Protein AF-A0A4R6L463-F1 (afdb_monomer_lite)

Secondary structure (DSSP, 8-state):
-TTGGGT--EEEEEEEEE-TT--SSTTTT--EEEEEEEEE-SSSEEEEEEEEE---BTTB--GGGSPB-GGG-SB-TTS-B-SS-TTEEEESSHHHHHHHHHHHH---TT--EEGGGHHHHHHHHHHHH-

pLDDT: mean 81.44, std 11.11, range [51.94, 94.31]

Radius of gyration: 14.87 Å; chains: 1; bounding box: 33×33×38 Å

Structure (mmCIF, N/CA/C/O backbone):
data_AF-A0A4R6L463-F1
#
_entry.id   AF-A0A4R6L463-F1
#
loop_
_atom_site.group_PDB
_atom_site.id
_atom_site.type_symbol
_atom_site.label_atom_id
_atom_site.label_alt_id
_atom_site.label_comp_id
_atom_site.label_asym_id
_atom_site.label_entity_id
_atom_site.label_seq_id
_atom_site.pdbx_PDB_ins_code
_atom_site.Cartn_x
_atom_site.Cartn_y
_atom_site.Cartn_z
_atom_site.occupancy
_atom_site.B_iso_or_equiv
_atom_site.auth_seq_id
_atom_site.auth_comp_id
_atom_site.auth_asym_id
_atom_site.auth_atom_id
_atom_site.pdbx_PDB_model_num
ATOM 1 N N . MET A 1 1 ? -13.384 -6.990 10.971 1.00 62.66 1 MET A N 1
ATOM 2 C CA . MET A 1 1 ? -12.044 -6.411 11.220 1.00 62.66 1 MET A CA 1
ATOM 3 C C . MET A 1 1 ? -11.574 -6.645 12.656 1.00 62.66 1 MET A C 1
ATOM 5 O O . MET A 1 1 ? -11.386 -5.715 13.429 1.00 62.66 1 MET A O 1
ATOM 9 N N . ALA A 1 2 ? -11.379 -7.906 13.049 1.00 67.50 2 ALA A N 1
ATOM 10 C CA . ALA A 1 2 ? -10.855 -8.213 14.383 1.00 67.50 2 ALA A CA 1
ATOM 11 C C . ALA A 1 2 ? -9.328 -8.005 14.485 1.00 67.50 2 ALA A C 1
ATOM 13 O O . ALA A 1 2 ? -8.812 -7.946 15.592 1.00 67.50 2 ALA A O 1
ATOM 14 N N . ALA A 1 3 ? -8.603 -7.934 13.361 1.00 70.19 3 ALA A N 1
ATOM 15 C CA . ALA A 1 3 ? -7.143 -7.786 13.321 1.00 70.19 3 ALA A CA 1
ATOM 16 C C . ALA A 1 3 ? -6.679 -6.375 13.734 1.00 70.19 3 ALA A C 1
ATOM 18 O O . ALA A 1 3 ? -5.989 -6.253 14.741 1.00 70.19 3 ALA A O 1
ATOM 19 N N . VAL A 1 4 ? -7.166 -5.315 13.074 1.00 69.25 4 VAL A N 1
ATOM 20 C CA . VAL A 1 4 ? -6.819 -3.919 13.433 1.00 69.25 4 VAL A CA 1
ATOM 21 C C . VAL A 1 4 ? -7.254 -3.559 14.850 1.00 69.25 4 VAL A C 1
ATOM 23 O O . VAL A 1 4 ? -6.499 -2.963 15.607 1.00 69.25 4 VAL A O 1
ATOM 26 N N . ARG A 1 5 ? -8.428 -4.033 15.292 1.00 69.25 5 ARG A N 1
ATOM 27 C CA . ARG A 1 5 ? -8.877 -3.875 16.690 1.00 69.25 5 ARG A CA 1
ATOM 28 C C . ARG A 1 5 ? -7.936 -4.527 17.717 1.00 69.25 5 ARG A C 1
ATOM 30 O O . ARG A 1 5 ? -7.995 -4.182 18.891 1.00 69.25 5 ARG A O 1
ATOM 37 N N . ARG A 1 6 ? -7.094 -5.476 17.294 1.00 72.31 6 ARG A N 1
ATOM 38 C CA . ARG A 1 6 ? -6.048 -6.121 18.105 1.00 72.31 6 ARG 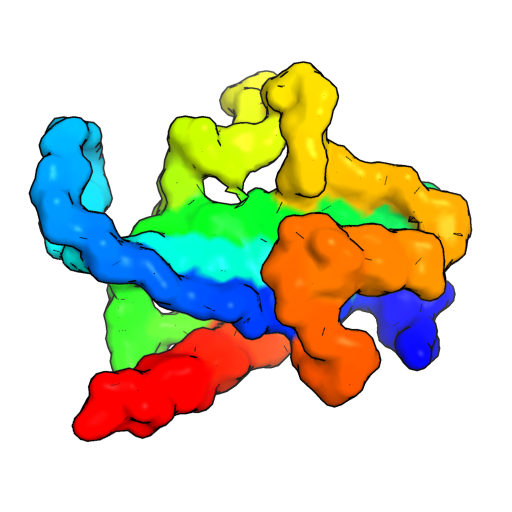A CA 1
ATOM 39 C C . ARG A 1 6 ? -4.665 -5.481 17.909 1.00 72.31 6 ARG A C 1
ATOM 41 O O . ARG A 1 6 ? -3.694 -5.997 18.447 1.00 72.31 6 ARG A O 1
ATOM 48 N N . GLY A 1 7 ? -4.583 -4.371 17.172 1.00 69.56 7 GLY A N 1
ATOM 49 C CA . GLY A 1 7 ? -3.353 -3.633 16.888 1.00 69.56 7 GLY A CA 1
ATOM 50 C C . GLY A 1 7 ? -2.515 -4.195 15.738 1.00 69.56 7 GLY A C 1
ATOM 51 O O . GLY A 1 7 ? -1.440 -3.664 15.490 1.00 69.56 7 GLY A O 1
ATOM 52 N N . ALA A 1 8 ? -2.980 -5.240 15.045 1.00 81.88 8 ALA A N 1
ATOM 53 C CA . ALA A 1 8 ? -2.276 -5.797 13.891 1.00 81.88 8 ALA A CA 1
ATOM 54 C C . ALA A 1 8 ? -2.513 -4.947 12.632 1.00 81.88 8 ALA A C 1
ATOM 56 O O . ALA A 1 8 ? -3.641 -4.499 12.406 1.00 81.88 8 ALA A O 1
ATOM 57 N N . GLY A 1 9 ? -1.466 -4.769 11.823 1.00 87.19 9 GLY A N 1
ATOM 58 C CA . GLY A 1 9 ? -1.542 -4.117 10.520 1.00 87.19 9 GLY A CA 1
ATOM 59 C C . GLY A 1 9 ? -2.326 -4.954 9.511 1.00 87.19 9 GLY A C 1
ATOM 60 O O . GLY A 1 9 ? -2.167 -6.177 9.423 1.00 87.19 9 GLY A O 1
ATOM 61 N N . VAL A 1 10 ? -3.198 -4.293 8.761 1.00 91.81 10 VAL A N 1
ATOM 62 C CA . VAL A 1 10 ? -3.813 -4.841 7.550 1.00 91.81 10 VAL A CA 1
ATOM 63 C C . VAL A 1 10 ? -3.451 -3.954 6.380 1.00 91.81 10 VAL A C 1
ATOM 65 O O . VAL A 1 10 ? -3.224 -2.762 6.565 1.00 91.81 10 VAL A O 1
ATOM 68 N N . GLY A 1 11 ? -3.466 -4.507 5.180 1.00 93.25 11 GLY A N 1
ATOM 69 C CA . GLY A 1 11 ? -3.265 -3.721 3.983 1.00 93.25 11 GLY A CA 1
ATOM 70 C C . GLY A 1 11 ? -4.110 -4.200 2.822 1.00 93.25 11 GLY A C 1
ATOM 71 O O . GLY A 1 11 ? -4.827 -5.200 2.921 1.00 93.25 11 GLY A O 1
ATOM 72 N N . GLN A 1 12 ? -4.039 -3.436 1.743 1.00 94.31 12 GLN A N 1
ATOM 73 C CA . GLN A 1 12 ? -4.561 -3.836 0.453 1.00 94.31 12 GLN A CA 1
ATOM 74 C C . GLN A 1 12 ? -3.661 -3.299 -0.661 1.00 94.31 12 GLN A C 1
ATOM 76 O O . GLN A 1 12 ? -3.365 -2.102 -0.701 1.00 94.31 12 GLN A O 1
ATOM 81 N N . PHE A 1 13 ? -3.282 -4.168 -1.593 1.00 93.75 13 PHE A N 1
ATOM 82 C CA . PHE A 1 13 ? -2.684 -3.768 -2.858 1.00 93.75 13 PHE A CA 1
ATOM 83 C C . PHE A 1 13 ? -3.718 -3.026 -3.716 1.00 93.75 13 PHE A C 1
ATOM 85 O O . PHE A 1 13 ? -4.850 -3.491 -3.901 1.00 93.75 13 PHE A O 1
ATOM 92 N N . LEU A 1 14 ? -3.349 -1.853 -4.231 1.00 92.25 14 LEU A N 1
ATOM 93 C CA . LEU A 1 14 ? -4.291 -0.962 -4.908 1.00 92.25 14 LEU A CA 1
ATOM 94 C C . LEU A 1 14 ? -4.045 -0.859 -6.411 1.00 92.25 14 LEU A C 1
ATOM 96 O O . LEU A 1 14 ? -5.012 -0.689 -7.156 1.00 92.25 14 LEU A O 1
ATOM 100 N N . GLY A 1 15 ? -2.806 -1.007 -6.878 1.00 91.62 15 GLY A N 1
ATOM 101 C CA . GLY A 1 15 ? -2.562 -1.039 -8.312 1.00 91.62 15 GLY A CA 1
ATOM 102 C C . GLY A 1 15 ? -1.145 -0.723 -8.748 1.00 91.62 15 GLY A C 1
ATOM 103 O O . GLY A 1 15 ? -0.205 -0.660 -7.956 1.00 91.62 15 GLY A O 1
ATOM 104 N N . PHE A 1 16 ? -1.054 -0.542 -10.062 1.00 90.94 16 PHE A N 1
ATOM 105 C CA . PHE A 1 16 ? 0.150 -0.235 -10.808 1.00 90.94 16 PHE A CA 1
ATOM 106 C C . PHE A 1 16 ? -0.098 0.926 -11.759 1.00 90.94 16 PHE A C 1
ATOM 108 O O . PHE A 1 16 ? -1.185 1.053 -12.328 1.00 90.94 16 PHE A O 1
ATOM 115 N N . GLU A 1 17 ? 0.946 1.703 -12.004 1.00 88.38 17 GLU A N 1
ATOM 116 C CA . GLU A 1 17 ? 0.981 2.719 -13.043 1.00 88.38 17 GLU A CA 1
ATOM 117 C C . GLU A 1 17 ? 2.299 2.576 -13.792 1.00 88.38 17 GLU A C 1
ATOM 119 O O . GLU A 1 17 ? 3.382 2.628 -13.201 1.00 88.38 17 GLU A O 1
ATOM 124 N N . ASP A 1 18 ? 2.205 2.363 -15.104 1.00 84.81 18 ASP A N 1
ATOM 125 C CA . ASP A 1 18 ? 3.381 2.351 -15.959 1.00 84.81 18 ASP A CA 1
ATOM 126 C C . ASP A 1 18 ? 3.906 3.782 -16.079 1.00 84.81 18 ASP A C 1
ATOM 128 O O . ASP A 1 18 ? 3.250 4.680 -16.618 1.00 84.81 18 ASP A O 1
ATOM 132 N N . ARG A 1 19 ? 5.127 3.991 -15.599 1.00 72.31 19 ARG A N 1
ATOM 133 C CA . ARG A 1 19 ? 5.813 5.271 -15.663 1.00 72.31 19 ARG A CA 1
ATOM 134 C C . ARG A 1 19 ? 6.761 5.265 -16.852 1.00 72.31 19 ARG A C 1
ATOM 136 O O . ARG A 1 19 ? 7.968 5.070 -16.733 1.00 72.31 19 ARG A O 1
ATOM 143 N N . LEU A 1 20 ? 6.209 5.491 -18.040 1.00 56.88 20 LEU A N 1
ATOM 144 C CA . LEU A 1 20 ? 7.031 5.703 -19.229 1.00 56.88 20 LEU A CA 1
ATOM 145 C C . LEU A 1 20 ? 7.744 7.062 -19.125 1.00 56.88 20 LEU A C 1
ATOM 147 O O . LEU A 1 20 ? 7.176 8.100 -19.454 1.00 56.88 20 LEU A O 1
ATOM 151 N N . GLY A 1 21 ? 9.010 7.039 -18.702 1.00 53.88 21 GLY A N 1
ATOM 152 C CA . GLY A 1 21 ? 9.952 8.138 -18.927 1.00 53.88 21 GLY A CA 1
ATOM 153 C C . GLY A 1 21 ? 10.096 9.174 -17.813 1.00 53.88 21 GLY A C 1
ATOM 154 O O . GLY A 1 21 ? 10.323 10.341 -18.135 1.00 53.88 21 GLY A O 1
ATOM 155 N N . HIS A 1 22 ? 10.014 8.797 -16.530 1.00 51.94 22 HIS A N 1
ATOM 156 C CA . HIS A 1 22 ? 10.453 9.722 -15.481 1.00 51.94 22 HIS A CA 1
ATOM 157 C C . HIS A 1 22 ? 11.981 9.737 -15.353 1.00 51.94 22 HIS A C 1
ATOM 159 O O . HIS A 1 22 ? 12.629 8.695 -15.299 1.00 51.94 22 HIS A O 1
ATOM 165 N N . GLN A 1 23 ? 12.532 10.949 -15.429 1.00 60.38 23 GLN A N 1
ATOM 166 C CA . GLN A 1 23 ? 13.940 11.245 -15.668 1.00 60.38 23 GLN A CA 1
ATOM 167 C C . GLN A 1 23 ? 14.652 11.603 -14.362 1.00 60.38 23 GLN A C 1
ATOM 169 O O . GLN A 1 23 ? 14.137 12.390 -13.575 1.00 60.38 23 GLN A O 1
ATOM 174 N N . ASP A 1 24 ? 15.863 11.057 -14.242 1.00 66.12 24 ASP A N 1
ATOM 175 C CA . ASP A 1 24 ? 16.890 11.276 -13.219 1.00 66.12 24 ASP A CA 1
ATOM 176 C C . ASP A 1 24 ? 16.619 10.670 -11.828 1.00 66.12 24 ASP A C 1
ATOM 178 O O . ASP A 1 24 ? 15.689 11.022 -11.114 1.00 66.12 24 ASP A O 1
ATOM 182 N N . GLY A 1 25 ? 17.489 9.730 -11.439 1.00 67.31 25 GLY A N 1
ATOM 183 C CA . GLY A 1 25 ? 17.451 9.019 -10.159 1.00 67.31 25 GLY A CA 1
ATOM 184 C C . GLY A 1 25 ? 17.917 7.561 -10.289 1.00 67.31 25 GLY A C 1
ATOM 185 O O . GLY A 1 25 ? 17.926 7.019 -11.402 1.00 67.31 25 GLY A O 1
ATOM 186 N N . PRO A 1 26 ? 18.306 6.903 -9.179 1.00 72.19 26 PRO A N 1
ATOM 187 C CA . PRO A 1 26 ? 18.812 5.526 -9.193 1.00 72.19 26 PRO A CA 1
ATOM 188 C C . PRO A 1 26 ? 17.785 4.497 -9.690 1.00 72.19 26 PRO A C 1
ATOM 190 O O . PRO A 1 26 ? 18.179 3.426 -10.129 1.00 72.19 26 PRO A O 1
ATOM 193 N N . TRP A 1 27 ? 16.493 4.840 -9.685 1.00 76.94 27 TRP A N 1
ATOM 194 C CA . TRP A 1 27 ? 15.388 3.961 -10.088 1.00 76.94 27 TRP A CA 1
ATOM 195 C C . TRP A 1 27 ? 14.723 4.387 -11.406 1.00 76.94 27 TRP A C 1
ATOM 197 O O . TRP A 1 27 ? 13.618 3.956 -11.716 1.00 76.94 27 TRP A O 1
ATOM 207 N N . SER A 1 28 ? 15.396 5.223 -12.206 1.00 69.12 28 SER A N 1
ATOM 208 C CA . SER A 1 28 ? 14.890 5.736 -13.496 1.00 69.12 28 SER A CA 1
ATOM 209 C C . SER A 1 28 ? 14.648 4.655 -14.562 1.00 69.12 28 SER A C 1
ATOM 211 O O . SER A 1 28 ? 13.964 4.897 -15.555 1.00 69.12 28 SER A O 1
ATOM 213 N N . GLU A 1 29 ? 15.186 3.454 -14.355 1.00 69.50 29 GLU A N 1
ATOM 214 C CA . GLU A 1 29 ? 14.958 2.270 -15.187 1.00 69.50 29 GLU A CA 1
ATOM 215 C C . GLU A 1 29 ? 13.710 1.462 -14.791 1.00 69.50 29 GLU A C 1
ATOM 217 O O . GLU A 1 29 ? 13.274 0.597 -15.554 1.00 69.50 29 GLU A O 1
ATOM 222 N N . CYS A 1 30 ? 13.101 1.758 -13.637 1.00 75.62 30 CYS A N 1
ATOM 223 C CA . CYS A 1 30 ? 11.848 1.136 -13.223 1.00 75.62 30 CYS A CA 1
ATOM 224 C C . CYS A 1 30 ? 10.704 1.677 -14.084 1.00 75.62 30 CYS A C 1
ATOM 226 O O . CYS A 1 30 ? 10.310 2.838 -13.982 1.00 75.62 30 CYS A O 1
ATOM 228 N N . ALA A 1 31 ? 10.144 0.815 -14.929 1.00 79.12 31 ALA A N 1
ATOM 229 C CA . ALA A 1 31 ? 9.069 1.187 -15.845 1.00 79.12 31 ALA A CA 1
ATOM 230 C C . ALA A 1 31 ? 7.708 1.365 -15.155 1.00 79.12 31 ALA A C 1
ATOM 232 O O . ALA A 1 31 ? 6.738 1.734 -15.816 1.00 79.12 31 ALA A O 1
ATOM 233 N N . ARG A 1 32 ? 7.607 1.069 -13.855 1.00 87.81 32 ARG A N 1
ATOM 234 C CA . ARG A 1 32 ? 6.335 0.973 -13.147 1.00 87.81 32 ARG A CA 1
ATOM 235 C C . ARG A 1 32 ? 6.460 1.398 -11.688 1.00 87.81 32 ARG A C 1
ATOM 237 O O . ARG A 1 32 ? 7.466 1.137 -11.030 1.00 87.81 32 ARG A O 1
ATOM 244 N N . ILE A 1 33 ? 5.404 2.035 -11.201 1.00 89.69 33 ILE A N 1
ATOM 245 C CA . ILE A 1 33 ? 5.157 2.287 -9.784 1.00 89.69 33 ILE A CA 1
ATOM 246 C C . ILE A 1 33 ? 4.001 1.400 -9.342 1.00 89.69 33 ILE A C 1
ATOM 248 O O . ILE A 1 33 ? 3.042 1.196 -10.090 1.00 89.69 33 ILE A O 1
ATOM 252 N N . LEU A 1 34 ? 4.089 0.896 -8.118 1.00 92.44 34 LEU A N 1
ATOM 253 C CA . LEU A 1 34 ? 2.987 0.245 -7.430 1.00 92.44 34 LEU A CA 1
ATOM 254 C C . LEU A 1 34 ? 2.553 1.064 -6.221 1.00 92.44 34 LEU A C 1
ATOM 256 O O . LEU A 1 34 ? 3.343 1.824 -5.656 1.00 92.44 34 LEU A O 1
ATOM 260 N N . TRP A 1 35 ? 1.304 0.883 -5.804 1.00 92.25 35 TRP A N 1
ATOM 261 C CA . TRP A 1 35 ? 0.829 1.440 -4.545 1.00 92.25 35 TRP A CA 1
ATOM 262 C C . TRP A 1 35 ? -0.094 0.491 -3.801 1.00 92.25 35 TRP A C 1
ATOM 264 O O . TRP A 1 35 ? -0.829 -0.324 -4.369 1.00 92.25 35 TRP A O 1
ATOM 274 N N . TYR A 1 36 ? -0.046 0.624 -2.487 1.00 92.94 36 TYR A N 1
ATOM 275 C CA . TYR A 1 36 ? -0.846 -0.133 -1.546 1.00 92.94 36 TYR A CA 1
ATOM 276 C C . TYR A 1 36 ? -1.142 0.741 -0.335 1.00 92.94 36 TYR A C 1
ATOM 278 O O . TYR A 1 36 ? -0.487 1.753 -0.094 1.00 92.94 36 TYR A O 1
ATOM 286 N N . VAL A 1 37 ? -2.164 0.362 0.418 1.00 91.69 37 VAL A N 1
ATOM 287 C CA . VAL A 1 37 ? -2.555 1.063 1.638 1.00 91.69 37 VAL A CA 1
ATOM 288 C C . VAL A 1 37 ? -2.422 0.144 2.832 1.00 91.69 37 VAL A C 1
ATOM 290 O O . VAL A 1 37 ? -2.808 -1.021 2.767 1.00 91.69 37 VAL A O 1
ATOM 293 N N . GLU A 1 38 ? -1.931 0.689 3.934 1.00 91.62 38 GLU A N 1
ATOM 294 C CA . GLU A 1 38 ? -1.815 0.021 5.221 1.00 91.62 38 GLU A CA 1
ATOM 295 C C . GLU A 1 38 ? -2.673 0.728 6.261 1.00 91.62 38 GLU A C 1
ATOM 297 O O . GLU A 1 38 ? -2.721 1.955 6.338 1.00 91.62 38 GLU A O 1
ATOM 302 N N . VAL A 1 39 ? -3.342 -0.057 7.097 1.00 89.31 39 VAL A N 1
ATOM 303 C CA . VAL A 1 39 ? -4.099 0.404 8.256 1.00 89.31 39 VAL A CA 1
ATOM 304 C C . VAL A 1 39 ? -3.588 -0.341 9.478 1.00 89.31 39 VAL A C 1
ATOM 306 O O . VAL A 1 39 ? -3.716 -1.562 9.576 1.00 89.31 39 VAL A O 1
ATOM 309 N N . TYR A 1 40 ? -3.025 0.389 10.433 1.00 86.56 40 TYR A N 1
ATOM 310 C CA . TYR A 1 40 ? -2.352 -0.198 11.588 1.00 86.56 40 TYR A CA 1
ATOM 311 C C . TYR A 1 40 ? -2.570 0.616 12.864 1.00 86.56 40 TYR A C 1
ATOM 313 O O . TYR A 1 40 ? -3.023 1.759 12.850 1.00 86.56 40 TYR A O 1
ATOM 321 N N . GLY A 1 41 ? -2.242 0.010 14.005 1.00 79.44 41 GLY A N 1
ATOM 322 C CA . GLY A 1 41 ? -2.449 0.610 15.320 1.00 79.44 41 GLY A CA 1
ATOM 323 C C . GLY A 1 41 ? -3.833 0.326 15.908 1.00 79.44 41 GLY A C 1
ATOM 324 O O . GLY A 1 41 ? -4.787 -0.009 15.210 1.00 79.44 41 GLY A O 1
ATOM 325 N N . ALA A 1 42 ? -3.920 0.416 17.238 1.00 68.50 42 ALA A N 1
ATOM 326 C CA . ALA A 1 42 ? -5.151 0.144 17.976 1.00 68.50 42 ALA A CA 1
ATOM 327 C C . ALA A 1 42 ? -5.959 1.424 18.228 1.00 68.50 42 ALA A C 1
ATOM 329 O O . ALA A 1 42 ? -7.135 1.449 17.880 1.00 68.50 42 ALA A O 1
ATOM 330 N N . ARG A 1 43 ? -5.335 2.455 18.827 1.00 78.69 43 ARG A N 1
ATOM 331 C CA . ARG A 1 43 ? -5.851 3.828 19.020 1.00 78.69 43 ARG A CA 1
ATOM 332 C C . ARG A 1 43 ? -4.677 4.799 19.283 1.00 78.69 43 ARG A C 1
ATOM 334 O O . ARG A 1 43 ? -3.966 4.580 20.265 1.00 78.69 43 ARG A O 1
ATOM 341 N N . PRO A 1 44 ? -4.462 5.845 18.466 1.00 80.56 44 PRO A N 1
ATOM 342 C CA . PRO A 1 44 ? -5.153 6.084 17.203 1.00 80.56 44 PRO A CA 1
ATOM 343 C C . PRO A 1 44 ? -4.816 4.992 16.178 1.00 80.56 44 PRO A C 1
ATOM 345 O O . PRO A 1 44 ? -3.713 4.439 16.175 1.00 80.56 44 PRO A O 1
ATOM 348 N N . VAL A 1 45 ? -5.782 4.681 15.321 1.00 84.88 45 VAL A N 1
ATOM 349 C CA . VAL A 1 45 ? -5.572 3.894 14.104 1.00 84.88 45 VAL A CA 1
ATOM 350 C C . VAL A 1 45 ? -4.951 4.817 13.070 1.00 84.88 45 VAL A C 1
ATOM 352 O O . VAL A 1 45 ? -5.414 5.941 12.894 1.00 84.88 45 VAL A O 1
ATOM 355 N N . LYS A 1 46 ? -3.903 4.359 12.402 1.00 86.31 46 LYS A N 1
ATOM 356 C CA . LYS A 1 46 ? -3.198 5.089 11.355 1.00 86.31 46 LYS A CA 1
ATOM 357 C C . LYS A 1 46 ? -3.471 4.440 10.014 1.00 86.31 46 LYS A C 1
ATOM 359 O O . LYS A 1 46 ? -3.580 3.218 9.930 1.00 86.31 46 LYS A O 1
ATOM 364 N N . VAL A 1 47 ? -3.558 5.271 8.990 1.00 87.88 47 VAL A N 1
ATOM 365 C CA . VAL A 1 47 ? -3.553 4.847 7.597 1.00 87.88 47 VAL A CA 1
ATOM 366 C C . VAL A 1 47 ? -2.312 5.396 6.918 1.00 87.88 47 VAL A C 1
ATOM 368 O O . VAL A 1 47 ? -1.975 6.546 7.177 1.00 87.88 47 VAL A O 1
ATOM 371 N N . SER A 1 48 ? -1.675 4.598 6.066 1.00 86.81 48 SER A N 1
ATOM 372 C CA . SER A 1 48 ? -0.563 5.007 5.211 1.00 86.81 48 SER A CA 1
ATOM 373 C C . SER A 1 48 ? -0.791 4.516 3.787 1.00 86.81 48 SER A C 1
ATOM 375 O O . SER A 1 48 ? -1.000 3.323 3.584 1.00 86.81 48 SER A O 1
ATOM 377 N N . LEU A 1 49 ? -0.780 5.420 2.809 1.00 89.50 49 LEU A N 1
ATOM 378 C CA . LEU A 1 49 ? -0.705 5.081 1.390 1.00 89.50 49 LEU A CA 1
ATOM 379 C C . LEU A 1 49 ? 0.766 5.080 0.969 1.00 89.50 49 LEU A C 1
ATOM 381 O O . LEU A 1 49 ? 1.440 6.102 1.060 1.00 89.50 49 LEU A O 1
ATOM 385 N N . CYS A 1 50 ? 1.244 3.936 0.499 1.00 88.75 50 CYS A N 1
ATOM 386 C CA . CYS A 1 50 ? 2.633 3.725 0.123 1.00 88.75 50 CYS A CA 1
ATOM 387 C C . CYS A 1 50 ? 2.749 3.646 -1.396 1.00 88.75 50 CYS A C 1
ATOM 389 O O . CYS A 1 50 ? 2.012 2.889 -2.032 1.00 88.75 50 CYS A O 1
ATOM 391 N N . HIS A 1 51 ? 3.700 4.387 -1.961 1.00 90.38 51 HIS A N 1
ATOM 392 C CA . HIS A 1 51 ? 4.049 4.330 -3.376 1.00 90.38 51 HIS A CA 1
ATOM 393 C C . HIS A 1 51 ? 5.493 3.880 -3.520 1.00 90.38 51 HIS A C 1
ATOM 395 O O . HIS A 1 51 ? 6.392 4.482 -2.932 1.00 90.38 51 HIS A O 1
ATOM 401 N N . LYS A 1 52 ? 5.716 2.836 -4.315 1.00 91.00 52 LYS A N 1
ATOM 402 C CA . LYS A 1 52 ? 7.035 2.223 -4.461 1.00 91.00 52 LYS A CA 1
ATOM 403 C C . LYS A 1 52 ? 7.379 1.967 -5.917 1.00 91.00 52 LYS A C 1
ATOM 405 O O . LYS A 1 52 ? 6.506 1.648 -6.727 1.00 91.00 52 LYS A O 1
ATOM 410 N N . PHE A 1 53 ? 8.657 2.094 -6.248 1.00 90.69 53 PHE A N 1
ATOM 411 C CA . PHE A 1 53 ? 9.177 1.650 -7.533 1.00 90.69 53 PHE A CA 1
ATOM 412 C C . PHE A 1 53 ? 9.080 0.125 -7.611 1.00 90.69 53 PHE A C 1
ATOM 414 O O . PHE A 1 53 ? 9.539 -0.582 -6.713 1.00 90.69 53 PHE A O 1
ATOM 421 N N . ASP A 1 54 ? 8.460 -0.380 -8.678 1.00 91.31 54 ASP A N 1
ATOM 422 C CA . ASP A 1 54 ? 8.322 -1.818 -8.890 1.00 91.31 54 ASP A CA 1
ATOM 423 C C . ASP A 1 54 ? 9.655 -2.395 -9.383 1.00 91.31 54 ASP A C 1
ATOM 425 O O . ASP A 1 54 ? 9.948 -2.402 -10.579 1.00 91.31 54 ASP A O 1
ATOM 429 N N . ILE A 1 55 ? 10.474 -2.843 -8.431 1.00 89.75 55 ILE A N 1
ATOM 430 C CA . ILE A 1 55 ? 11.699 -3.622 -8.674 1.00 89.75 55 ILE A CA 1
ATOM 431 C C . ILE A 1 55 ? 11.451 -5.131 -8.552 1.00 89.75 55 ILE A C 1
ATOM 433 O O . ILE A 1 55 ? 12.394 -5.923 -8.579 1.00 89.75 55 ILE A O 1
ATOM 437 N N . GLY A 1 56 ? 10.194 -5.518 -8.337 1.00 85.69 56 GLY A N 1
ATOM 438 C CA . GLY A 1 56 ? 9.811 -6.892 -8.104 1.00 85.69 56 GLY A CA 1
ATOM 439 C C . GLY A 1 56 ? 9.782 -7.732 -9.365 1.00 85.69 56 GLY A C 1
ATOM 440 O O . GLY A 1 56 ? 9.783 -7.252 -10.501 1.00 85.69 56 GLY A O 1
ATOM 441 N N . ASP A 1 57 ? 9.731 -9.036 -9.140 1.00 81.06 57 ASP A N 1
ATOM 442 C CA . ASP A 1 57 ? 9.481 -10.013 -10.182 1.00 81.06 57 ASP A CA 1
ATOM 443 C C . ASP A 1 57 ? 8.646 -11.172 -9.622 1.00 81.06 57 ASP A C 1
ATOM 445 O O . ASP A 1 57 ? 8.295 -11.213 -8.443 1.00 81.06 57 ASP A O 1
ATOM 449 N N . GLY A 1 58 ? 8.307 -12.154 -10.461 1.00 80.44 58 GLY A N 1
ATOM 450 C CA . GLY A 1 58 ? 7.515 -13.312 -10.028 1.00 80.44 58 GLY A CA 1
ATOM 451 C C . GLY A 1 58 ? 8.134 -14.142 -8.886 1.00 80.44 58 GLY A C 1
ATOM 452 O O . GLY A 1 58 ? 7.471 -15.049 -8.382 1.00 80.44 58 GLY A O 1
ATOM 453 N N . SER A 1 59 ? 9.381 -13.864 -8.495 1.00 83.19 59 SER A N 1
ATOM 454 C CA . SER A 1 59 ? 10.117 -14.462 -7.379 1.00 83.19 59 SER A CA 1
ATOM 455 C C . SER A 1 59 ? 1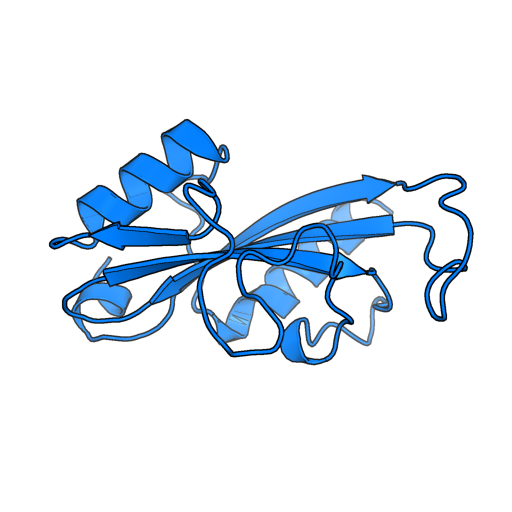0.515 -13.477 -6.267 1.00 83.19 59 SER A C 1
ATOM 457 O O . SER A 1 59 ? 10.919 -13.937 -5.198 1.00 83.19 59 SER A O 1
ATOM 459 N N . PHE A 1 60 ? 10.361 -12.164 -6.471 1.00 88.69 60 PHE A N 1
ATOM 460 C CA . PHE A 1 60 ? 10.681 -11.114 -5.503 1.00 88.69 60 PHE A CA 1
ATOM 461 C C . PHE A 1 60 ? 9.482 -10.182 -5.278 1.00 88.69 60 PHE A C 1
ATOM 463 O O . PHE A 1 60 ? 9.079 -9.439 -6.170 1.00 88.69 60 PHE A O 1
ATOM 470 N N . ALA A 1 61 ? 8.908 -10.238 -4.072 1.00 92.00 61 ALA A N 1
ATOM 471 C CA . ALA A 1 61 ? 7.636 -9.595 -3.726 1.00 92.00 61 ALA A CA 1
ATOM 472 C C . ALA A 1 61 ? 7.630 -8.943 -2.334 1.00 92.00 61 ALA A C 1
ATOM 474 O O . ALA A 1 61 ? 6.564 -8.676 -1.777 1.00 92.00 61 ALA A O 1
ATOM 475 N N . ASP A 1 62 ? 8.806 -8.731 -1.740 1.00 91.19 62 ASP A N 1
ATOM 476 C CA . ASP A 1 62 ? 8.901 -8.042 -0.457 1.00 91.19 62 ASP A CA 1
ATOM 477 C C . ASP A 1 62 ? 8.756 -6.533 -0.672 1.00 91.19 62 ASP A C 1
ATOM 479 O O . ASP A 1 62 ? 9.730 -5.828 -0.928 1.00 91.19 62 ASP A O 1
ATOM 483 N N . LEU A 1 63 ? 7.519 -6.038 -0.577 1.00 90.25 63 LEU A N 1
ATOM 484 C CA . LEU A 1 63 ? 7.224 -4.619 -0.781 1.00 90.25 63 LEU A CA 1
ATOM 485 C C . LEU A 1 63 ? 7.976 -3.716 0.208 1.00 90.25 63 LEU A C 1
ATOM 487 O O . LEU A 1 63 ? 8.217 -2.558 -0.113 1.00 90.25 63 LEU A O 1
ATOM 491 N N . GLY A 1 64 ? 8.381 -4.219 1.379 1.00 87.81 64 GLY A N 1
ATOM 492 C CA . GLY A 1 64 ? 9.173 -3.452 2.342 1.00 87.81 64 GLY A CA 1
ATOM 493 C C . GLY A 1 64 ? 10.589 -3.144 1.850 1.00 87.81 64 GLY A C 1
ATOM 494 O O . GLY A 1 64 ? 11.172 -2.143 2.259 1.00 87.81 64 GLY A O 1
ATOM 495 N N . GLU A 1 65 ? 11.124 -3.962 0.941 1.00 90.19 65 GLU A N 1
ATOM 496 C CA . GLU A 1 65 ? 12.428 -3.743 0.309 1.00 90.19 65 GLU A CA 1
ATOM 497 C C . GLU A 1 65 ? 12.340 -2.882 -0.959 1.00 90.19 65 GLU A C 1
ATOM 499 O O . GLU A 1 65 ? 13.369 -2.466 -1.499 1.00 90.19 65 GLU A O 1
ATOM 504 N N . PHE A 1 66 ? 11.129 -2.600 -1.450 1.00 91.19 66 PHE A N 1
ATOM 505 C CA . PHE A 1 66 ? 10.971 -1.821 -2.670 1.00 91.19 66 PHE A CA 1
ATOM 506 C C . PHE A 1 66 ? 11.233 -0.336 -2.368 1.00 91.19 66 PHE A C 1
ATOM 508 O O . PHE A 1 66 ? 10.761 0.175 -1.342 1.00 91.19 66 PHE A O 1
ATOM 515 N N . PRO A 1 67 ? 11.953 0.378 -3.250 1.00 89.50 67 PRO A N 1
ATOM 516 C CA . PRO A 1 67 ? 12.302 1.769 -3.013 1.00 89.50 67 PRO A CA 1
ATOM 517 C C . PRO A 1 67 ? 11.059 2.653 -3.019 1.00 89.50 67 PRO A C 1
ATOM 519 O O . PRO A 1 67 ? 10.222 2.544 -3.919 1.00 89.50 67 PRO A O 1
ATOM 522 N N . ASP A 1 68 ? 10.955 3.550 -2.043 1.00 87.12 68 ASP A N 1
ATOM 523 C CA . ASP A 1 68 ? 9.876 4.530 -1.989 1.00 87.12 68 ASP A CA 1
ATOM 524 C C . ASP A 1 68 ? 9.988 5.549 -3.124 1.00 87.12 68 ASP A C 1
ATOM 526 O O . ASP A 1 68 ? 11.075 5.949 -3.556 1.00 87.12 68 ASP A O 1
ATOM 530 N N . VAL A 1 69 ? 8.833 5.987 -3.614 1.00 86.00 69 VAL A N 1
ATOM 531 C CA . VAL A 1 69 ? 8.746 7.130 -4.518 1.00 86.00 69 VAL A CA 1
ATOM 532 C C . VAL A 1 69 ? 8.785 8.383 -3.645 1.00 86.00 69 VAL A C 1
ATOM 534 O O . VAL A 1 69 ? 7.743 8.866 -3.223 1.00 86.00 69 VAL A O 1
ATOM 537 N N . GLU A 1 70 ? 9.986 8.891 -3.346 1.00 79.06 70 GLU A N 1
ATOM 538 C CA . GLU A 1 70 ? 10.218 9.961 -2.350 1.00 79.06 70 GLU A CA 1
ATOM 539 C C . GLU A 1 70 ? 9.348 11.215 -2.543 1.00 79.06 70 GLU A C 1
ATOM 541 O O . GLU A 1 70 ? 8.982 11.883 -1.581 1.00 79.06 70 GLU A O 1
ATOM 546 N N . GLU A 1 71 ? 9.004 11.569 -3.781 1.00 75.88 71 GLU A N 1
ATOM 547 C CA . GLU A 1 71 ? 8.113 12.700 -4.086 1.00 75.88 71 GLU A CA 1
ATOM 548 C C . GLU A 1 71 ? 6.654 12.468 -3.659 1.00 75.88 71 GLU A C 1
ATOM 550 O O . GLU A 1 71 ? 5.898 13.428 -3.518 1.00 75.88 71 GLU A O 1
ATOM 555 N N . TRP A 1 72 ? 6.265 11.206 -3.471 1.00 77.88 72 TRP A N 1
ATOM 556 C CA . TRP A 1 72 ? 4.940 10.748 -3.048 1.00 77.88 72 TRP A CA 1
ATOM 557 C C . TRP A 1 72 ? 4.972 10.131 -1.644 1.00 77.88 72 TRP A C 1
ATOM 559 O O . TRP A 1 72 ? 3.962 9.577 -1.205 1.00 77.88 72 TRP A O 1
ATOM 569 N N . ASP A 1 73 ? 6.116 10.209 -0.952 1.00 73.38 73 ASP A N 1
ATOM 570 C CA . ASP A 1 73 ? 6.221 9.814 0.447 1.00 73.38 73 ASP A CA 1
ATOM 571 C C . ASP A 1 73 ? 5.492 10.855 1.323 1.00 73.38 73 ASP A C 1
ATOM 573 O O . ASP A 1 73 ? 5.842 12.044 1.280 1.00 73.38 73 ASP A O 1
ATOM 577 N N . PRO A 1 74 ? 4.478 10.448 2.113 1.00 66.50 74 PRO A N 1
ATOM 578 C CA . PRO A 1 74 ? 3.828 11.322 3.091 1.00 66.50 74 PRO A CA 1
ATOM 579 C C . PRO A 1 74 ? 4.757 11.873 4.173 1.00 66.50 74 PRO A C 1
ATOM 581 O O . PRO A 1 74 ? 4.390 12.831 4.865 1.00 66.50 74 PRO A O 1
ATOM 584 N N . ILE A 1 75 ? 5.893 11.220 4.407 1.00 71.31 75 ILE A N 1
ATOM 585 C CA . ILE A 1 75 ? 6.805 11.500 5.509 1.00 71.31 75 ILE A CA 1
ATOM 586 C C . ILE A 1 75 ? 8.066 12.169 4.941 1.00 71.31 75 ILE A C 1
ATOM 588 O O . ILE A 1 75 ? 8.594 11.788 3.901 1.00 71.31 75 ILE A O 1
ATOM 592 N N . ASP A 1 76 ? 8.520 13.241 5.586 1.00 70.75 76 ASP A N 1
ATOM 593 C CA . ASP A 1 76 ? 9.797 13.871 5.272 1.00 70.75 76 ASP A CA 1
ATOM 594 C C . ASP A 1 76 ? 10.974 13.149 5.933 1.00 70.75 76 ASP A C 1
ATOM 596 O O . ASP A 1 76 ? 10.816 12.300 6.809 1.00 70.75 76 ASP A O 1
ATOM 600 N N . ASP A 1 77 ? 12.179 13.520 5.517 1.00 70.38 77 ASP A N 1
ATOM 601 C CA . ASP A 1 77 ? 13.433 12.922 5.977 1.00 70.38 77 ASP A CA 1
ATOM 602 C C . ASP A 1 77 ? 13.642 13.065 7.501 1.00 70.38 77 ASP A C 1
ATOM 604 O O . ASP A 1 77 ? 14.409 12.311 8.101 1.00 70.38 77 ASP A O 1
ATOM 608 N N . ASP A 1 78 ? 12.944 14.012 8.140 1.00 67.75 78 ASP A N 1
ATOM 609 C CA . ASP A 1 78 ? 12.960 14.245 9.586 1.00 67.75 78 ASP A CA 1
ATOM 610 C C . ASP A 1 78 ? 11.893 13.413 10.333 1.00 67.75 78 ASP A C 1
ATOM 612 O O . ASP A 1 78 ? 11.739 13.530 11.555 1.00 67.75 78 ASP A O 1
ATOM 616 N N . GLY A 1 79 ? 11.151 12.557 9.622 1.00 64.62 79 GLY A N 1
ATOM 617 C CA . GLY A 1 79 ? 10.076 11.730 10.165 1.00 64.62 79 GLY A CA 1
ATOM 618 C C . GLY A 1 79 ? 8.794 12.509 10.473 1.00 64.62 79 GLY A C 1
ATOM 619 O O . GLY A 1 79 ? 7.918 11.991 11.176 1.00 64.62 79 GLY A O 1
ATOM 620 N N . ASN A 1 80 ? 8.680 13.751 9.993 1.00 61.81 80 ASN A N 1
ATOM 621 C CA . ASN A 1 80 ? 7.480 14.568 10.120 1.00 61.81 80 ASN A CA 1
ATOM 622 C C . ASN A 1 80 ? 6.599 14.414 8.882 1.00 61.81 80 ASN A C 1
ATOM 624 O O . ASN A 1 80 ? 7.044 14.075 7.793 1.00 61.81 80 ASN A O 1
ATOM 628 N N . TYR A 1 81 ? 5.308 14.678 9.042 1.00 64.00 81 TYR A N 1
ATOM 629 C CA . TYR A 1 81 ? 4.383 14.630 7.918 1.00 64.00 81 TYR A CA 1
ATOM 630 C C . TYR A 1 81 ? 4.588 15.830 6.999 1.00 64.00 81 TYR A C 1
ATOM 632 O O . TYR A 1 81 ? 4.612 16.978 7.460 1.00 64.00 81 TYR A O 1
ATOM 640 N N . ARG A 1 82 ? 4.641 15.570 5.691 1.00 62.12 82 ARG A N 1
ATOM 641 C CA . ARG A 1 82 ? 4.645 16.602 4.653 1.00 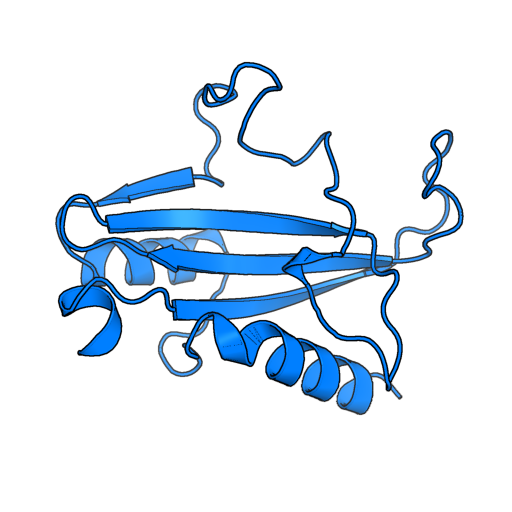62.12 82 ARG A CA 1
ATOM 642 C C . ARG A 1 82 ? 3.249 17.239 4.529 1.00 62.12 82 ARG A C 1
ATOM 644 O O . ARG A 1 82 ? 2.519 17.014 3.577 1.00 62.12 82 ARG A O 1
ATOM 651 N N . GLY A 1 83 ? 2.870 18.081 5.495 1.00 57.75 83 GLY A N 1
ATOM 652 C CA . GLY A 1 83 ? 1.679 18.946 5.424 1.00 57.75 83 GLY A CA 1
ATOM 653 C C . GLY A 1 83 ? 0.317 18.246 5.599 1.00 57.75 83 GLY A C 1
ATOM 654 O O . GLY A 1 83 ? 0.195 17.294 6.362 1.00 57.75 83 GLY A O 1
ATOM 655 N N . ASP A 1 84 ? -0.718 18.765 4.918 1.00 56.25 84 ASP A N 1
ATOM 656 C CA . ASP A 1 84 ? -2.117 18.274 4.910 1.00 56.25 84 ASP A CA 1
ATOM 657 C C . ASP A 1 84 ? -2.324 17.050 3.981 1.00 56.25 84 ASP A C 1
ATOM 659 O O . ASP A 1 84 ? -3.408 16.862 3.418 1.00 56.25 84 ASP A O 1
ATOM 663 N N . ASP A 1 85 ? -1.280 16.246 3.754 1.00 59.31 85 ASP A N 1
ATOM 664 C CA . ASP A 1 85 ? -1.298 15.193 2.740 1.00 59.3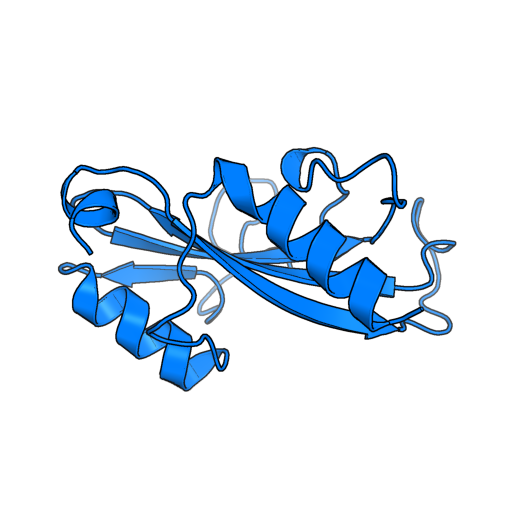1 85 ASP A CA 1
ATOM 665 C C . ASP A 1 85 ? -2.356 14.114 3.062 1.00 59.31 85 ASP A C 1
ATOM 667 O O . ASP A 1 85 ? -2.330 13.505 4.138 1.00 59.31 85 ASP A O 1
ATOM 671 N N . PRO A 1 86 ? -3.315 13.854 2.151 1.00 56.56 86 PRO A N 1
ATOM 672 C CA . PRO A 1 86 ? -4.347 12.852 2.346 1.00 56.56 86 PRO A CA 1
ATOM 673 C C . PRO A 1 86 ? -3.819 11.415 2.296 1.00 56.56 86 PRO A C 1
ATOM 675 O O . PRO A 1 86 ? -4.647 10.524 2.319 1.00 56.56 86 PRO A O 1
ATOM 678 N N . SER A 1 87 ? -2.518 11.145 2.198 1.00 59.94 87 SER A N 1
ATOM 679 C CA . SER A 1 87 ? -1.952 9.785 2.212 1.00 59.94 87 SER A CA 1
ATOM 680 C C . SER A 1 87 ? -1.703 9.230 3.618 1.00 59.94 87 SER A C 1
ATOM 682 O O . SER A 1 87 ? -1.590 8.012 3.768 1.00 59.94 87 SER A O 1
ATOM 684 N N . VAL A 1 88 ? -1.703 10.071 4.665 1.00 67.88 88 VAL A N 1
ATOM 685 C CA . VAL A 1 88 ? -1.637 9.610 6.062 1.00 67.88 88 VAL A CA 1
ATOM 686 C C . VAL A 1 88 ? -2.688 10.280 6.932 1.00 67.88 88 VAL A C 1
ATOM 688 O O . VAL A 1 88 ? -2.762 11.501 7.054 1.00 67.88 88 VAL A O 1
ATOM 691 N N . ARG A 1 89 ? -3.511 9.463 7.596 1.00 77.44 89 ARG A N 1
ATOM 692 C CA . ARG A 1 89 ? -4.582 9.961 8.464 1.00 77.44 89 ARG A CA 1
ATOM 693 C C . ARG A 1 89 ? -4.753 9.102 9.705 1.00 77.44 89 ARG A C 1
ATOM 695 O O . ARG A 1 89 ? -4.606 7.881 9.660 1.00 77.44 89 ARG A O 1
ATOM 702 N N . SER A 1 90 ? -5.065 9.752 10.823 1.00 83.38 90 SER A N 1
ATOM 703 C CA . SER A 1 90 ? -5.374 9.087 12.084 1.00 83.38 90 SER A CA 1
ATOM 704 C C . SER A 1 90 ? -6.875 9.078 12.361 1.00 83.38 90 SER A C 1
ATOM 706 O O . SER A 1 90 ? -7.599 10.023 12.044 1.00 83.38 90 SER A O 1
ATOM 708 N N . PHE A 1 91 ? -7.340 7.989 12.964 1.00 86.69 91 PHE A N 1
ATOM 709 C CA . PHE A 1 91 ? -8.736 7.769 13.315 1.00 86.69 91 PHE A CA 1
ATOM 710 C C . PHE A 1 91 ? -8.845 7.161 14.707 1.00 86.69 91 PHE A C 1
ATOM 712 O O . PHE A 1 91 ? -7.974 6.414 15.153 1.00 86.69 91 PHE A O 1
ATOM 719 N N . GLU A 1 92 ? -9.949 7.447 15.388 1.00 87.06 92 GLU A N 1
ATOM 720 C CA . GLU A 1 92 ? -10.233 6.865 16.703 1.00 87.06 92 GLU A CA 1
ATOM 721 C C . GLU A 1 92 ? -10.726 5.419 16.592 1.00 87.06 92 GLU A C 1
ATOM 723 O O . GLU A 1 92 ? -10.495 4.603 17.486 1.00 87.06 92 GLU A O 1
ATOM 728 N N . GLU A 1 93 ? -11.396 5.093 15.482 1.00 86.94 93 GLU A N 1
ATOM 729 C CA . GLU A 1 93 ? -11.989 3.781 15.249 1.00 86.94 93 GLU A CA 1
ATOM 730 C C . GLU A 1 93 ? -11.508 3.179 13.918 1.00 86.94 93 GLU A C 1
ATOM 732 O O . GLU A 1 93 ? -11.505 3.874 12.895 1.00 86.94 93 GLU A O 1
ATOM 737 N N . PRO A 1 94 ? -11.169 1.874 13.879 1.00 86.50 94 PRO A N 1
ATOM 738 C CA . PRO A 1 94 ? -10.756 1.197 12.651 1.00 86.50 94 PRO A CA 1
ATOM 739 C C . PRO A 1 94 ? -11.761 1.340 11.510 1.00 86.50 94 PRO A C 1
ATOM 741 O O . PRO A 1 94 ? -11.372 1.493 10.360 1.00 86.50 94 PRO A O 1
ATOM 744 N N . GLU A 1 95 ? -13.060 1.315 11.806 1.00 87.25 95 GLU A N 1
ATOM 745 C CA . GLU A 1 95 ? -14.105 1.430 10.788 1.00 87.25 95 GLU A CA 1
ATOM 746 C C . GLU A 1 95 ? -14.080 2.787 10.074 1.00 87.25 95 GLU A C 1
ATOM 748 O O . GLU A 1 95 ? -14.366 2.849 8.881 1.00 87.25 95 GLU A O 1
ATOM 753 N N . GLN A 1 96 ? -13.706 3.860 10.779 1.00 89.75 96 GLN A N 1
ATOM 754 C CA . GLN A 1 96 ? -13.559 5.188 10.177 1.00 89.75 96 GLN A CA 1
ATOM 755 C C . GLN A 1 96 ? -12.368 5.224 9.222 1.00 89.75 96 GLN A C 1
ATOM 757 O O . GLN A 1 96 ? -12.490 5.773 8.129 1.00 89.75 96 GLN A O 1
ATOM 762 N N . ALA A 1 97 ? -11.256 4.599 9.620 1.00 88.62 97 ALA A N 1
ATOM 763 C CA . ALA A 1 97 ? -10.071 4.479 8.785 1.00 88.62 97 ALA A CA 1
ATOM 764 C C . ALA A 1 97 ? -10.405 3.765 7.473 1.00 88.62 97 ALA A C 1
ATOM 766 O O . ALA A 1 97 ? -10.223 4.337 6.405 1.00 88.62 97 ALA A O 1
ATOM 767 N N . LEU A 1 98 ? -10.996 2.568 7.540 1.00 88.19 98 LEU A N 1
ATOM 768 C CA . LEU A 1 98 ? -11.323 1.797 6.335 1.00 88.19 98 LEU A CA 1
ATOM 769 C C . LEU A 1 98 ? -12.318 2.502 5.419 1.00 88.19 98 LEU A C 1
ATOM 771 O O . LEU A 1 98 ? -12.122 2.512 4.208 1.00 88.19 98 LEU A O 1
ATOM 775 N N . ALA A 1 99 ? -13.379 3.082 5.990 1.00 89.12 99 ALA A N 1
ATOM 776 C CA . ALA A 1 99 ? -1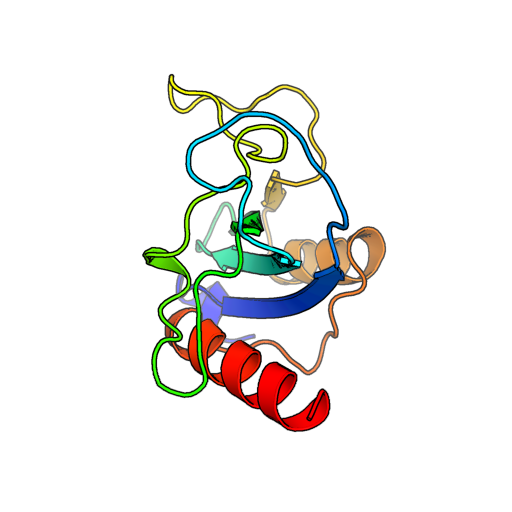4.377 3.800 5.207 1.00 89.12 99 ALA A CA 1
ATOM 777 C C . ALA A 1 99 ? -13.747 5.001 4.496 1.00 89.12 99 ALA A C 1
ATOM 779 O O . ALA A 1 99 ? -14.100 5.320 3.363 1.00 89.12 99 ALA A O 1
ATOM 780 N N . TRP A 1 100 ? -12.802 5.680 5.143 1.00 89.25 100 TRP A N 1
ATOM 781 C CA . TRP A 1 100 ? -12.074 6.761 4.503 1.00 89.25 100 TRP A CA 1
ATOM 782 C C . TRP A 1 100 ? -11.172 6.252 3.371 1.00 89.25 100 TRP A C 1
ATOM 784 O O . TRP A 1 100 ? -11.212 6.836 2.291 1.00 89.25 100 TRP A O 1
ATOM 794 N N . VAL A 1 101 ? -10.448 5.141 3.557 1.00 89.69 101 VAL A N 1
ATOM 795 C CA . VAL A 1 101 ? -9.604 4.574 2.488 1.00 89.69 101 VAL A CA 1
ATOM 796 C C . VAL A 1 101 ? -10.424 4.154 1.273 1.00 89.69 101 VAL A C 1
ATOM 798 O O . VAL A 1 101 ? -10.036 4.441 0.144 1.00 89.69 101 VAL A O 1
ATOM 801 N N . GLU A 1 102 ? -11.569 3.509 1.484 1.00 89.56 102 GLU A N 1
ATOM 802 C CA . GLU A 1 102 ? -12.492 3.158 0.401 1.00 89.56 102 GLU A CA 1
ATOM 803 C C . GLU A 1 102 ? -12.906 4.401 -0.397 1.00 89.56 102 GLU A C 1
ATOM 805 O O . GLU A 1 102 ? -12.799 4.423 -1.621 1.00 89.56 102 GLU A O 1
ATOM 810 N N . ASN A 1 103 ? -13.326 5.461 0.298 1.00 87.88 103 ASN A N 1
ATOM 811 C CA . ASN A 1 103 ? -13.827 6.672 -0.349 1.00 87.88 103 ASN A CA 1
ATOM 812 C C . ASN A 1 103 ? -12.737 7.485 -1.061 1.00 87.88 103 ASN A C 1
ATOM 814 O O . ASN A 1 103 ? -13.026 8.116 -2.075 1.00 87.88 103 ASN A O 1
ATOM 818 N N . VAL A 1 104 ? -11.517 7.522 -0.518 1.00 85.88 104 VAL A N 1
ATOM 819 C CA . VAL A 1 104 ? -10.436 8.378 -1.035 1.00 85.88 104 VAL A CA 1
ATOM 820 C C . VAL A 1 104 ? -9.545 7.644 -2.034 1.00 85.88 104 VAL A C 1
ATOM 822 O O . VAL A 1 104 ? -9.154 8.234 -3.036 1.00 85.88 104 VAL A O 1
ATOM 825 N N . HIS A 1 105 ? -9.258 6.364 -1.796 1.00 84.38 105 HIS A N 1
ATOM 826 C CA . HIS A 1 105 ? -8.288 5.587 -2.574 1.00 84.38 105 HIS A CA 1
ATOM 827 C C . HIS A 1 105 ? -8.912 4.406 -3.330 1.00 84.38 105 HIS A C 1
ATOM 829 O O . HIS A 1 105 ? -8.201 3.672 -4.010 1.00 84.38 105 HIS A O 1
ATOM 835 N N . GLY A 1 106 ? -10.231 4.199 -3.226 1.00 85.12 106 GLY A N 1
ATOM 836 C CA . GLY A 1 106 ? -10.927 3.124 -3.938 1.00 85.12 106 GLY A CA 1
ATOM 837 C C . GLY A 1 106 ? -10.634 1.722 -3.396 1.00 85.12 106 GLY A C 1
ATOM 838 O O . GLY A 1 106 ? -10.863 0.737 -4.101 1.00 85.12 106 GLY A O 1
ATOM 839 N N . ALA A 1 107 ? -10.125 1.608 -2.163 1.00 88.25 107 ALA A N 1
ATOM 840 C CA . ALA A 1 107 ? -9.916 0.313 -1.519 1.00 88.25 107 ALA A CA 1
ATOM 841 C C . ALA A 1 107 ? -11.235 -0.455 -1.363 1.00 88.25 107 ALA A C 1
ATOM 843 O O . ALA A 1 107 ? -12.301 0.117 -1.139 1.00 88.25 107 ALA A O 1
ATOM 844 N N . SER A 1 108 ? -11.161 -1.780 -1.443 1.00 87.12 108 SER A N 1
ATOM 845 C CA . SER A 1 108 ? -12.325 -2.651 -1.345 1.00 87.12 108 SER A CA 1
ATOM 846 C C . SER A 1 108 ? -12.525 -3.101 0.096 1.00 87.12 108 SER A C 1
ATOM 848 O O . SER A 1 108 ? -11.673 -3.759 0.689 1.00 87.12 108 SER A O 1
ATOM 850 N N . THR A 1 109 ? -13.718 -2.866 0.639 1.00 77.00 109 THR A N 1
ATOM 851 C CA . THR A 1 109 ? -14.096 -3.276 2.007 1.00 77.00 109 THR A CA 1
ATOM 852 C C . THR A 1 109 ? -13.968 -4.775 2.281 1.00 77.00 109 THR A C 1
ATOM 854 O O . THR A 1 109 ? -13.887 -5.185 3.439 1.00 77.00 109 THR A O 1
ATOM 857 N N . SER A 1 110 ? -13.931 -5.601 1.235 1.00 81.88 110 SER A N 1
ATOM 858 C CA . SER A 1 110 ? -13.856 -7.061 1.319 1.00 81.88 110 SER A CA 1
ATOM 859 C C . SER A 1 110 ? -12.469 -7.661 1.059 1.00 81.88 110 SER A C 1
ATOM 861 O O . SER A 1 110 ? -12.348 -8.883 1.124 1.00 81.88 110 SER A O 1
ATOM 863 N N . ARG A 1 111 ? -11.441 -6.851 0.761 1.00 85.94 111 ARG A N 1
ATOM 864 C CA . ARG A 1 111 ? -10.117 -7.339 0.316 1.00 85.94 111 ARG A CA 1
ATOM 865 C C . ARG A 1 111 ? -8.958 -7.021 1.261 1.00 85.94 111 ARG A C 1
ATOM 867 O O . ARG A 1 111 ? -7.809 -7.118 0.876 1.00 85.94 111 ARG A O 1
ATOM 874 N N . TRP A 1 112 ? -9.245 -6.673 2.508 1.00 90.25 112 TRP A N 1
ATOM 875 C CA . TRP A 1 112 ? -8.194 -6.424 3.492 1.00 90.25 112 TRP A CA 1
ATOM 876 C C . TRP A 1 112 ? -7.459 -7.713 3.861 1.00 90.25 112 TRP A C 1
ATOM 878 O O . TRP A 1 112 ? -8.068 -8.646 4.400 1.00 90.25 112 TRP A O 1
ATOM 888 N N . VAL A 1 113 ? -6.151 -7.733 3.624 1.00 90.69 113 VAL A N 1
ATOM 889 C CA . VAL A 1 113 ? -5.244 -8.810 4.027 1.00 90.69 113 VAL A CA 1
ATOM 890 C C . VAL A 1 113 ? -4.409 -8.381 5.231 1.00 90.69 113 VAL A C 1
ATOM 892 O O . VAL A 1 113 ? -4.361 -7.203 5.578 1.00 90.69 113 VAL A O 1
ATOM 895 N N . ASN A 1 114 ? -3.757 -9.322 5.915 1.00 90.94 114 ASN A N 1
ATOM 896 C CA . ASN A 1 114 ? -2.728 -8.929 6.881 1.00 90.94 114 ASN A CA 1
ATOM 897 C C . ASN A 1 114 ? -1.588 -8.235 6.128 1.00 90.94 114 ASN A C 1
ATOM 899 O O . ASN A 1 114 ? -1.293 -8.623 5.003 1.00 90.94 114 ASN A O 1
ATOM 903 N N . GLU A 1 115 ? -0.920 -7.275 6.759 1.00 86.44 115 GLU A N 1
ATOM 904 C CA . GLU A 1 115 ? 0.238 -6.570 6.182 1.00 86.44 115 GLU A CA 1
ATOM 905 C C . GLU A 1 115 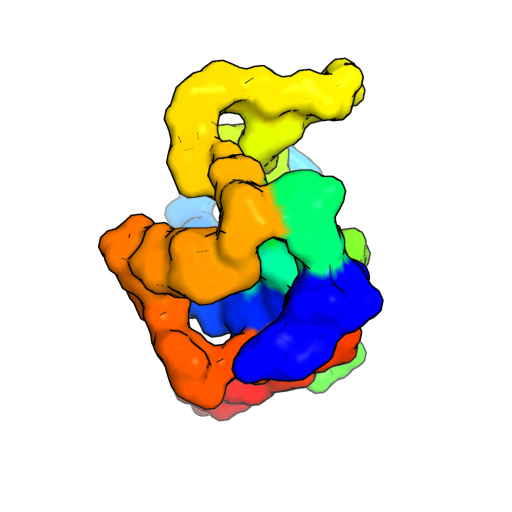? 1.261 -7.534 5.552 1.00 86.44 115 GLU A C 1
ATOM 907 O O . GLU A 1 115 ? 1.657 -7.377 4.402 1.00 86.44 115 GLU A O 1
ATOM 912 N N . SER A 1 116 ? 1.570 -8.634 6.248 1.00 87.44 116 SER A N 1
ATOM 913 C CA . SER A 1 116 ? 2.501 -9.671 5.781 1.00 87.44 116 SER A CA 1
ATOM 914 C C . SER A 1 116 ? 2.080 -10.403 4.497 1.00 87.44 116 SER A C 1
ATOM 916 O O . SER A 1 116 ? 2.830 -11.240 4.012 1.00 87.44 116 SER A O 1
ATOM 918 N N . MET A 1 117 ? 0.860 -10.184 4.004 1.00 92.12 117 MET A N 1
ATOM 919 C CA . MET A 1 117 ? 0.310 -10.796 2.790 1.00 92.12 117 MET A CA 1
ATOM 920 C C . MET A 1 117 ? 0.227 -9.810 1.617 1.00 92.12 117 MET A C 1
ATOM 922 O O . MET A 1 117 ? -0.223 -10.189 0.540 1.00 92.12 117 MET A O 1
ATOM 926 N N . LEU A 1 118 ? 0.657 -8.557 1.788 1.00 92.12 118 LEU A N 1
ATOM 927 C CA . LEU A 1 118 ? 0.662 -7.570 0.705 1.00 92.12 118 LEU A CA 1
ATOM 928 C C . LEU A 1 118 ? 1.535 -8.002 -0.484 1.00 92.12 118 LEU A C 1
ATOM 930 O O . LEU A 1 118 ? 1.156 -7.785 -1.633 1.00 92.12 118 LEU A O 1
ATOM 934 N N . GLY A 1 119 ? 2.660 -8.674 -0.221 1.00 92.12 119 GLY A N 1
ATOM 935 C CA . GLY A 1 119 ? 3.497 -9.266 -1.269 1.00 92.12 119 GLY A CA 1
ATOM 936 C C . GLY A 1 119 ? 2.776 -10.357 -2.070 1.00 92.12 119 GLY A C 1
ATOM 937 O O . GLY A 1 119 ? 2.921 -10.429 -3.289 1.00 92.12 119 GLY A O 1
ATOM 938 N N . ASP A 1 120 ? 1.932 -11.161 -1.415 1.00 93.31 120 ASP A N 1
ATOM 939 C CA . ASP A 1 120 ? 1.112 -12.165 -2.102 1.00 93.31 120 ASP A CA 1
ATOM 940 C C . ASP A 1 120 ? 0.058 -11.498 -3.003 1.00 93.31 120 ASP A C 1
ATOM 942 O O . ASP A 1 120 ? -0.134 -11.935 -4.138 1.00 93.31 120 ASP A O 1
ATOM 946 N N . GLU A 1 121 ? -0.582 -10.412 -2.543 1.00 93.62 121 GLU A N 1
ATOM 947 C CA . GLU A 1 121 ? -1.517 -9.642 -3.378 1.00 93.62 121 GLU A CA 1
ATOM 948 C C . GLU A 1 121 ? -0.826 -9.015 -4.595 1.00 93.62 121 GLU A C 1
ATOM 950 O O . GLU A 1 121 ? -1.375 -9.048 -5.698 1.00 93.62 121 GLU A O 1
ATOM 955 N N . TYR A 1 122 ? 0.389 -8.491 -4.418 1.00 93.00 122 TYR A N 1
ATOM 956 C CA . TYR A 1 122 ? 1.219 -8.003 -5.519 1.00 93.00 122 TYR A CA 1
ATOM 957 C C . TYR A 1 122 ? 1.518 -9.113 -6.541 1.00 93.00 122 TYR A C 1
ATOM 959 O O . TYR A 1 122 ? 1.315 -8.916 -7.741 1.00 93.00 122 TYR A O 1
ATOM 967 N N . LEU A 1 123 ? 1.932 -10.305 -6.090 1.00 92.38 123 LEU A N 1
ATOM 968 C CA . LEU A 1 123 ? 2.196 -11.443 -6.979 1.00 92.38 123 LEU A CA 1
ATOM 969 C C . LEU A 1 123 ? 0.941 -11.896 -7.728 1.00 92.38 123 LEU A C 1
ATOM 971 O O . LEU A 1 123 ? 1.014 -12.225 -8.914 1.00 92.38 123 LEU A O 1
ATOM 975 N N . ASP A 1 124 ? -0.210 -11.922 -7.058 1.00 92.06 124 ASP A N 1
ATOM 976 C CA . ASP A 1 124 ? -1.488 -12.222 -7.702 1.00 92.06 124 ASP A CA 1
ATOM 977 C C . ASP A 1 124 ? -1.847 -11.168 -8.754 1.00 92.06 124 ASP A C 1
ATOM 979 O O . ASP A 1 124 ? -2.288 -11.521 -9.850 1.00 92.06 124 ASP A O 1
ATOM 983 N N . ALA A 1 125 ? -1.594 -9.889 -8.476 1.00 89.31 125 ALA A N 1
ATOM 984 C CA . ALA A 1 125 ? -1.810 -8.816 -9.437 1.00 89.31 125 ALA A CA 1
ATOM 985 C C . ALA A 1 125 ? -0.870 -8.930 -10.654 1.00 89.31 125 ALA A C 1
ATOM 987 O O . ALA A 1 125 ? -1.335 -8.804 -11.788 1.00 89.31 125 ALA A O 1
ATOM 988 N N . LEU A 1 126 ? 0.412 -9.264 -10.455 1.00 88.62 126 LEU A N 1
ATOM 989 C CA . LEU A 1 126 ? 1.346 -9.546 -11.553 1.00 88.62 126 LEU A CA 1
ATOM 990 C C . LEU A 1 126 ? 0.873 -10.704 -12.441 1.00 88.62 126 LEU A C 1
ATOM 992 O O . LEU A 1 126 ? 0.954 -10.614 -13.666 1.00 88.62 126 LEU A O 1
ATOM 996 N N . ARG A 1 127 ? 0.352 -11.783 -11.842 1.00 89.06 127 ARG A N 1
ATOM 997 C CA . ARG A 1 127 ? -0.162 -12.954 -12.578 1.00 89.06 127 ARG A CA 1
ATOM 998 C C . ARG A 1 127 ? -1.377 -12.627 -13.443 1.00 89.06 127 ARG A C 1
ATOM 1000 O O . ARG A 1 127 ? -1.604 -13.319 -14.426 1.00 89.06 127 ARG A O 1
ATOM 1007 N N . LEU A 1 128 ? -2.162 -11.616 -13.072 1.00 85.88 128 LEU A N 1
ATOM 1008 C CA . LEU A 1 128 ? -3.326 -11.163 -13.839 1.00 85.88 128 LEU A CA 1
ATOM 1009 C C . LEU A 1 128 ? -2.962 -10.203 -14.984 1.00 85.88 128 LEU A C 1
ATOM 1011 O O . LEU A 1 128 ? -3.794 -9.980 -15.862 1.00 85.88 128 LEU A O 1
ATOM 1015 N N . LEU A 1 129 ? -1.756 -9.623 -14.964 1.00 76.00 129 LEU A N 1
ATOM 1016 C CA . LEU A 1 129 ? -1.249 -8.716 -16.000 1.00 76.00 129 LEU A CA 1
ATOM 1017 C C . LEU A 1 129 ? -0.483 -9.430 -17.131 1.00 76.00 129 LEU A C 1
ATOM 1019 O O . LEU A 1 129 ? -0.225 -8.799 -18.158 1.00 76.00 129 LEU A O 1
ATOM 1023 N N . GLY A 1 130 ? -0.105 -10.700 -16.943 1.00 59.88 130 GLY A N 1
ATOM 1024 C CA . GLY A 1 130 ? 0.553 -11.555 -17.947 1.00 59.88 130 GLY A CA 1
ATOM 1025 C C . GLY A 1 130 ? -0.418 -12.431 -18.729 1.00 59.88 130 GLY A C 1
ATOM 1026 O O . GLY A 1 130 ? -0.080 -12.762 -19.887 1.00 59.88 130 GLY A O 1
#

Sequence (130 aa):
MAAVRRGAGVGQFLGFEDRLGHQDGPWSECARILWYVEVYGARPVKVSLCHKFDIGDGSFADLGEFPDVEEWDPIDDDGNYRGDDPSVRSFEEPEQALAWVENVHGASTSRWVNESMLGDEYLDALRLLG

Foldseek 3Di:
DVQQLVFFKKKAWQDKDQQPQDDDDPLRVQRMKTWMKMWGGNPFIKIAIFIFRPPDDLVRQPVVPTHGPQVLHQADPVRHGPPPDPRMDTHGDSVVVVVSCCVPRVDDPPGIDGPVCNSVNVSVNVVVVD